Protein AF-A0A9E4ERH2-F1 (afdb_monomer)

Radius of gyration: 17.4 Å; Cα contacts (8 Å, |Δi|>4): 327; chains: 1; bounding box: 42×35×44 Å

Structure (mmCIF, N/CA/C/O backbone):
data_AF-A0A9E4ERH2-F1
#
_entry.id   AF-A0A9E4ERH2-F1
#
loop_
_atom_site.group_PDB
_atom_site.id
_atom_site.type_symbol
_atom_site.label_atom_id
_atom_site.label_alt_id
_atom_site.label_comp_id
_atom_site.label_asym_id
_atom_site.label_entity_id
_atom_site.label_seq_id
_atom_site.pdbx_PDB_ins_code
_atom_site.Cartn_x
_atom_site.Cartn_y
_atom_site.Cartn_z
_atom_site.occupancy
_atom_site.B_iso_or_equiv
_atom_site.auth_seq_id
_atom_site.auth_comp_id
_atom_site.auth_asym_id
_atom_site.auth_atom_id
_atom_site.pdbx_PDB_model_num
ATOM 1 N N . MET A 1 1 ? -1.441 -11.374 -15.994 1.00 83.50 1 MET A N 1
ATOM 2 C CA . MET A 1 1 ? -1.968 -10.553 -14.876 1.00 83.50 1 MET A CA 1
ATOM 3 C C . MET A 1 1 ? -1.138 -9.276 -14.797 1.00 83.50 1 MET A C 1
ATOM 5 O O . MET A 1 1 ? 0.007 -9.299 -15.228 1.00 83.50 1 MET A O 1
ATOM 9 N N . HIS A 1 2 ? -1.694 -8.162 -14.315 1.00 89.94 2 HIS A N 1
ATOM 10 C CA . HIS A 1 2 ? -0.910 -6.939 -14.104 1.00 89.94 2 HIS A CA 1
ATOM 11 C C . HIS A 1 2 ? -0.447 -6.838 -12.652 1.00 89.94 2 HIS A C 1
ATOM 13 O O . HIS A 1 2 ? -1.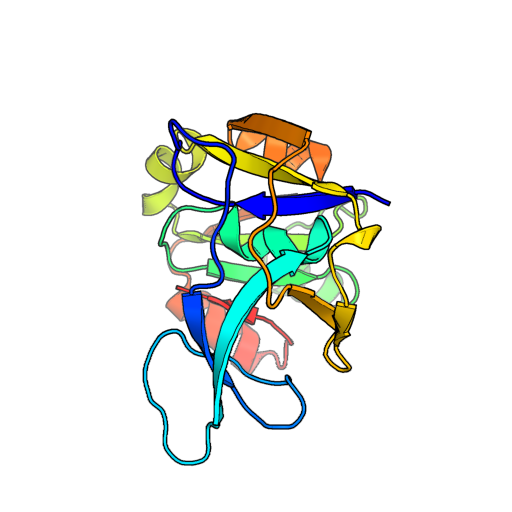201 -7.180 -11.741 1.00 89.94 2 HIS A O 1
ATOM 19 N N . LEU A 1 3 ? 0.777 -6.348 -12.465 1.00 93.38 3 LEU A N 1
ATOM 20 C CA . LEU A 1 3 ? 1.350 -6.007 -11.167 1.00 93.38 3 LEU A CA 1
ATOM 21 C C . LEU A 1 3 ? 1.528 -4.498 -11.062 1.00 93.38 3 LEU A C 1
ATOM 23 O O . LEU A 1 3 ? 1.694 -3.805 -12.067 1.00 93.38 3 LEU A O 1
ATOM 27 N N . TYR A 1 4 ? 1.516 -3.990 -9.839 1.00 92.12 4 TYR A N 1
ATOM 28 C CA . TYR A 1 4 ? 1.467 -2.566 -9.566 1.00 92.12 4 TYR A CA 1
ATOM 29 C C . TYR A 1 4 ? 2.597 -2.133 -8.636 1.00 92.12 4 TYR A C 1
ATOM 31 O O . TYR A 1 4 ? 3.070 -2.893 -7.788 1.00 92.12 4 TYR A O 1
ATOM 39 N N . LYS A 1 5 ? 3.024 -0.877 -8.772 1.00 92.12 5 LYS A N 1
ATOM 40 C CA . LYS A 1 5 ? 3.956 -0.223 -7.849 1.00 92.12 5 LYS A CA 1
ATOM 41 C C . LYS A 1 5 ? 3.557 1.226 -7.640 1.00 92.12 5 LYS A C 1
ATOM 43 O O . LYS A 1 5 ? 3.434 1.975 -8.606 1.00 92.12 5 LYS A O 1
ATOM 48 N N . VAL A 1 6 ? 3.436 1.641 -6.383 1.00 89.69 6 VAL A N 1
ATOM 49 C CA . VAL A 1 6 ? 3.243 3.055 -6.048 1.00 89.69 6 VAL A CA 1
ATOM 50 C C . VAL A 1 6 ? 4.598 3.729 -5.894 1.00 89.69 6 VAL A C 1
ATOM 52 O O . VAL A 1 6 ? 5.469 3.239 -5.171 1.00 89.69 6 VAL A O 1
ATOM 55 N N . THR A 1 7 ? 4.796 4.849 -6.577 1.00 87.94 7 THR A N 1
ATOM 56 C CA . THR A 1 7 ? 6.000 5.669 -6.422 1.00 87.94 7 THR A CA 1
ATOM 57 C C . THR A 1 7 ? 5.711 7.133 -6.758 1.00 87.94 7 THR A C 1
ATOM 59 O O . THR A 1 7 ? 4.606 7.474 -7.170 1.00 87.94 7 THR A O 1
ATOM 62 N N . ALA A 1 8 ? 6.683 8.020 -6.552 1.00 86.75 8 ALA A N 1
ATOM 63 C CA . ALA A 1 8 ? 6.585 9.394 -7.034 1.00 86.75 8 ALA A CA 1
ATOM 64 C C . ALA A 1 8 ? 6.597 9.420 -8.577 1.00 86.75 8 ALA A C 1
ATOM 66 O O . ALA A 1 8 ? 7.124 8.488 -9.186 1.00 86.75 8 ALA A O 1
ATOM 67 N N . PRO A 1 9 ? 6.070 10.472 -9.227 1.00 86.69 9 PRO A N 1
ATOM 68 C CA . PRO A 1 9 ? 6.166 10.607 -10.676 1.00 86.69 9 PRO A CA 1
ATOM 69 C C . PRO A 1 9 ? 7.621 10.529 -11.150 1.00 86.69 9 PRO A C 1
ATOM 71 O O . PRO A 1 9 ? 8.490 11.265 -10.678 1.00 86.69 9 PRO A O 1
ATOM 74 N N . LEU A 1 10 ? 7.879 9.650 -12.110 1.00 88.12 10 LEU A N 1
ATOM 75 C CA . LEU A 1 10 ? 9.170 9.461 -12.759 1.00 88.12 10 LEU A CA 1
ATOM 76 C C . LEU A 1 10 ? 9.084 9.856 -14.231 1.00 88.12 10 LEU A C 1
ATOM 78 O O . LEU A 1 10 ? 8.105 9.554 -14.913 1.00 88.12 10 LEU A O 1
ATOM 82 N N . LYS A 1 11 ? 10.154 10.484 -14.734 1.00 87.62 11 LYS A N 1
ATOM 83 C CA . LYS A 1 11 ? 10.316 10.766 -16.171 1.00 87.62 11 LYS A CA 1
ATOM 84 C C . LYS A 1 11 ? 10.546 9.492 -16.986 1.00 87.62 11 LYS A C 1
ATOM 86 O O . LYS A 1 11 ? 10.097 9.405 -18.121 1.00 87.62 11 LYS A O 1
ATOM 91 N N . SER A 1 12 ? 11.264 8.530 -16.407 1.00 92.81 12 SER A N 1
ATOM 92 C CA . SER A 1 12 ? 11.506 7.213 -16.998 1.00 92.81 12 SER A CA 1
ATOM 93 C C . SER A 1 12 ? 10.524 6.198 -16.427 1.00 92.81 12 SER A C 1
ATOM 95 O O . SER A 1 12 ? 10.217 6.239 -15.236 1.00 92.81 12 SER A O 1
ATOM 97 N N . ARG A 1 13 ? 10.067 5.269 -17.267 1.00 93.62 13 ARG A N 1
ATOM 98 C CA . ARG A 1 13 ? 9.276 4.105 -16.847 1.00 93.62 13 ARG A CA 1
ATOM 99 C C . ARG A 1 13 ? 10.140 2.888 -16.523 1.00 93.62 13 ARG A C 1
ATOM 101 O O . ARG A 1 13 ? 9.594 1.858 -16.147 1.00 93.62 13 ARG A O 1
ATOM 108 N N . LEU A 1 14 ? 11.463 3.003 -16.637 1.00 96.38 14 LEU A N 1
ATOM 109 C CA . LEU A 1 14 ? 12.399 1.949 -16.268 1.00 96.38 14 LEU A CA 1
ATOM 110 C C . LEU A 1 14 ? 12.653 1.959 -14.758 1.00 96.38 14 LEU A C 1
ATOM 112 O O . LEU A 1 14 ? 13.179 2.930 -14.208 1.00 96.38 14 LEU A O 1
ATOM 116 N N . PHE A 1 15 ? 12.336 0.848 -14.102 1.00 96.31 15 PHE A N 1
ATOM 117 C CA . PHE A 1 15 ? 12.595 0.637 -12.686 1.00 96.31 15 PHE A CA 1
ATOM 118 C C . PHE A 1 15 ? 13.769 -0.309 -12.508 1.00 96.31 15 PHE A C 1
ATOM 120 O O . PHE A 1 15 ? 13.710 -1.468 -12.908 1.00 96.31 15 PHE A O 1
ATOM 127 N N . ASN A 1 16 ? 14.825 0.178 -11.863 1.00 95.56 16 ASN A N 1
ATOM 128 C CA . ASN A 1 16 ? 15.963 -0.652 -11.492 1.00 95.56 16 ASN A CA 1
ATOM 129 C C . ASN A 1 16 ? 15.716 -1.317 -10.127 1.00 95.56 16 ASN A C 1
ATOM 131 O O . ASN A 1 16 ? 15.177 -0.661 -9.228 1.00 95.56 16 ASN A O 1
ATOM 135 N N . PRO A 1 17 ? 16.146 -2.576 -9.934 1.00 95.31 17 PRO A N 1
ATOM 136 C CA . PRO A 1 17 ? 16.204 -3.191 -8.617 1.00 95.31 17 PRO A CA 1
ATOM 137 C C . PRO A 1 17 ? 17.018 -2.326 -7.655 1.00 95.31 17 PRO A C 1
ATOM 139 O O . PRO A 1 17 ? 18.106 -1.853 -7.985 1.00 95.31 17 PRO A O 1
ATOM 142 N N . THR A 1 18 ? 16.501 -2.128 -6.446 1.00 93.44 18 THR A N 1
ATOM 143 C CA . THR A 1 18 ? 17.177 -1.343 -5.408 1.00 93.44 18 THR A CA 1
ATOM 144 C C . THR A 1 18 ? 17.599 -2.237 -4.261 1.00 93.44 18 THR A C 1
ATOM 146 O O . THR A 1 18 ? 16.990 -3.276 -4.012 1.00 93.44 18 THR A O 1
ATOM 149 N N . LYS A 1 19 ? 18.638 -1.832 -3.533 1.00 94.50 19 LYS A N 1
ATOM 150 C CA . LYS A 1 19 ? 19.128 -2.599 -2.391 1.00 94.50 19 LYS A CA 1
ATOM 151 C C . LYS A 1 19 ? 18.073 -2.657 -1.282 1.00 94.50 19 LYS A C 1
ATOM 153 O O . LYS A 1 19 ? 17.668 -1.626 -0.752 1.00 94.50 19 LYS A O 1
ATOM 158 N N . PHE A 1 20 ? 17.690 -3.871 -0.912 1.00 92.31 20 PHE A N 1
ATOM 159 C CA . PHE A 1 20 ? 16.844 -4.198 0.227 1.00 92.31 20 PHE A CA 1
ATOM 160 C C . PHE A 1 20 ? 17.543 -5.219 1.125 1.00 92.31 20 PHE A C 1
ATOM 162 O O . PHE A 1 20 ? 18.527 -5.863 0.752 1.00 92.31 20 PHE A O 1
ATOM 169 N N . TYR A 1 21 ? 17.024 -5.345 2.337 1.00 93.31 21 TYR A N 1
ATOM 170 C CA . TYR A 1 21 ? 17.423 -6.338 3.319 1.00 93.31 21 TYR A CA 1
ATOM 171 C C . TYR A 1 21 ? 16.183 -7.147 3.662 1.00 93.31 21 TYR A C 1
ATOM 173 O O . TYR A 1 21 ? 15.146 -6.556 3.949 1.00 93.31 21 TYR A O 1
ATOM 181 N N . ARG A 1 22 ? 16.256 -8.475 3.655 1.00 91.94 22 ARG A N 1
ATOM 182 C CA . ARG A 1 22 ? 15.095 -9.331 3.946 1.00 91.94 22 ARG A CA 1
ATOM 183 C C . ARG A 1 22 ? 15.471 -10.589 4.714 1.00 91.94 22 ARG A C 1
ATOM 185 O O . ARG A 1 22 ? 16.632 -10.996 4.716 1.00 91.94 22 ARG A O 1
ATOM 192 N N . THR A 1 23 ? 14.485 -11.229 5.325 1.00 91.06 23 THR A N 1
ATOM 193 C CA . THR A 1 23 ? 14.626 -12.590 5.845 1.00 91.06 23 THR A CA 1
ATOM 194 C C . THR A 1 23 ? 14.694 -13.602 4.697 1.00 91.06 23 THR A C 1
ATOM 196 O O . THR A 1 23 ? 14.254 -13.337 3.571 1.00 91.06 23 THR A O 1
ATOM 199 N N . GLN A 1 24 ? 15.276 -14.775 4.961 1.00 88.31 24 GLN A N 1
ATOM 200 C CA . GLN A 1 24 ? 15.461 -15.819 3.947 1.00 88.31 24 GLN A CA 1
ATOM 201 C C . GLN A 1 24 ? 14.129 -16.307 3.354 1.00 88.31 24 GLN A C 1
ATOM 203 O O . GLN A 1 24 ? 14.060 -16.587 2.160 1.00 88.31 24 GLN A O 1
ATOM 208 N N . ASP A 1 25 ? 13.080 -16.327 4.175 1.00 87.56 25 ASP A N 1
ATOM 209 C CA . ASP A 1 25 ? 11.715 -16.756 3.857 1.00 87.56 25 ASP A CA 1
ATOM 210 C C . ASP A 1 25 ? 10.813 -15.651 3.273 1.00 87.56 25 ASP A C 1
ATOM 212 O O . ASP A 1 25 ? 9.633 -15.897 3.038 1.00 87.56 25 ASP A O 1
ATOM 216 N N . PHE A 1 26 ? 11.349 -14.444 3.051 1.00 86.06 26 PHE A N 1
ATOM 217 C CA . PHE A 1 26 ? 10.620 -13.266 2.560 1.00 86.06 26 PHE A CA 1
ATOM 218 C C . PHE A 1 26 ? 9.482 -12.762 3.466 1.00 86.06 26 PHE A C 1
ATOM 220 O O . PHE A 1 26 ? 8.727 -11.881 3.068 1.00 86.06 26 PHE A O 1
ATOM 227 N N . ARG A 1 27 ? 9.356 -13.248 4.707 1.00 83.44 27 ARG A N 1
ATOM 228 C CA . ARG A 1 27 ? 8.313 -12.768 5.632 1.00 83.44 27 ARG A CA 1
ATOM 229 C C . ARG A 1 27 ? 8.538 -11.344 6.126 1.00 83.44 27 ARG A C 1
ATOM 231 O O . ARG A 1 27 ? 7.606 -10.713 6.616 1.00 83.44 27 ARG A O 1
ATOM 238 N N . SER A 1 28 ? 9.766 -10.837 6.047 1.00 83.62 28 SER A N 1
ATOM 239 C CA . SER A 1 28 ? 10.063 -9.460 6.413 1.00 83.62 28 SER A CA 1
ATOM 240 C C . SER A 1 28 ? 11.130 -8.861 5.515 1.00 83.62 28 SER A C 1
ATOM 242 O O . SER A 1 28 ? 12.152 -9.488 5.225 1.00 83.62 28 SER A O 1
ATOM 244 N N . SER A 1 29 ? 10.909 -7.612 5.118 1.00 86.31 29 SER A N 1
ATOM 245 C CA . SER A 1 29 ? 11.838 -6.812 4.333 1.00 86.31 29 SER A CA 1
ATOM 246 C C . SER A 1 29 ? 12.057 -5.437 4.974 1.00 86.31 29 SER A C 1
ATOM 248 O O . SER A 1 29 ? 11.307 -4.972 5.835 1.00 86.31 29 SER A O 1
ATOM 250 N N . SER A 1 30 ? 13.170 -4.801 4.626 1.00 84.75 30 SER A N 1
ATOM 251 C CA . SER A 1 30 ? 13.599 -3.518 5.166 1.00 84.75 30 SER A CA 1
ATOM 252 C C . SER A 1 30 ? 14.453 -2.776 4.138 1.00 84.75 30 SER A C 1
ATOM 254 O O . SER A 1 30 ? 15.371 -3.366 3.564 1.00 84.75 30 SER A O 1
ATOM 256 N N . PRO A 1 31 ? 14.238 -1.465 3.932 1.00 84.62 31 PRO A N 1
ATOM 257 C CA . PRO A 1 31 ? 15.141 -0.644 3.125 1.00 84.62 31 PRO A CA 1
ATOM 258 C C . PRO A 1 31 ? 16.473 -0.360 3.845 1.00 84.62 31 PRO A C 1
ATOM 260 O O . PRO A 1 31 ? 17.391 0.201 3.256 1.00 84.62 31 PRO A O 1
ATOM 263 N N . ARG A 1 32 ? 16.587 -0.714 5.134 1.00 89.75 32 ARG A N 1
ATOM 264 C CA . ARG A 1 32 ? 17.773 -0.492 5.977 1.00 89.75 32 ARG A CA 1
ATOM 265 C C . ARG A 1 32 ? 18.386 -1.815 6.453 1.00 89.75 32 ARG A C 1
ATOM 267 O O . ARG A 1 32 ? 17.623 -2.763 6.668 1.00 89.75 32 ARG A O 1
ATOM 274 N N . PRO A 1 33 ? 19.712 -1.867 6.684 1.00 92.31 33 PRO A N 1
ATOM 275 C CA . PRO A 1 33 ? 20.366 -3.043 7.248 1.00 92.31 33 PRO A CA 1
ATOM 276 C C . PRO A 1 33 ? 19.732 -3.468 8.574 1.00 92.31 33 PRO A C 1
ATOM 278 O O . PRO A 1 33 ? 19.421 -2.620 9.412 1.00 92.31 33 PRO A O 1
ATOM 281 N N . LYS A 1 34 ? 19.576 -4.780 8.773 1.00 91.12 34 LYS A N 1
ATOM 282 C CA . LYS A 1 34 ? 19.120 -5.385 10.031 1.00 91.12 34 LYS A CA 1
ATOM 283 C C . LYS A 1 34 ? 19.924 -6.659 10.332 1.00 91.12 34 LYS A C 1
ATOM 285 O O . LYS A 1 34 ? 20.224 -7.399 9.392 1.00 91.12 34 LYS A O 1
ATOM 290 N N . PRO A 1 35 ? 20.269 -6.939 11.603 1.00 92.56 35 PRO A N 1
ATOM 291 C CA . PRO A 1 35 ? 20.913 -8.196 11.978 1.00 92.56 35 PRO A CA 1
ATOM 292 C C . PRO A 1 35 ? 20.094 -9.410 11.518 1.00 92.56 35 PRO A C 1
ATOM 294 O O . PRO A 1 35 ? 18.876 -9.430 11.677 1.00 92.56 35 PRO A O 1
ATOM 297 N N . GLY A 1 36 ? 20.759 -10.402 10.920 1.00 91.94 36 GLY A N 1
ATOM 298 C CA . GLY A 1 36 ? 20.120 -11.617 10.396 1.00 91.94 36 GLY A CA 1
ATOM 299 C C . GLY A 1 36 ? 19.423 -11.468 9.036 1.00 91.94 36 GLY A C 1
ATOM 300 O O . GLY A 1 36 ? 18.896 -12.453 8.527 1.00 91.94 36 GLY A O 1
ATOM 301 N N . TYR A 1 37 ? 19.418 -10.275 8.429 1.00 95.81 37 TYR A N 1
ATOM 302 C CA . TYR A 1 37 ? 18.801 -10.054 7.118 1.00 95.81 37 TYR A CA 1
ATOM 303 C C . TYR A 1 37 ? 19.839 -10.185 6.000 1.00 95.81 37 TYR A C 1
ATOM 305 O O . TYR A 1 37 ? 20.963 -9.693 6.104 1.00 95.81 37 TYR A O 1
ATOM 313 N N . ILE A 1 38 ? 19.426 -10.799 4.896 1.00 94.50 38 ILE A N 1
ATOM 314 C CA . ILE A 1 38 ? 20.213 -10.946 3.672 1.00 94.50 38 ILE A CA 1
ATOM 315 C C . ILE A 1 38 ? 20.025 -9.689 2.827 1.00 94.50 38 ILE A C 1
ATOM 317 O O . ILE A 1 38 ? 18.901 -9.216 2.652 1.00 94.50 38 ILE A O 1
ATOM 321 N N . SER A 1 39 ? 21.124 -9.143 2.306 1.00 95.62 39 SER A N 1
ATOM 322 C CA . SER A 1 39 ? 21.078 -8.000 1.396 1.00 95.62 39 SER A CA 1
ATOM 323 C C . SER A 1 39 ? 20.937 -8.461 -0.051 1.00 95.62 39 SER A C 1
ATOM 325 O O . SER A 1 39 ? 21.698 -9.313 -0.500 1.00 95.62 39 SER A O 1
ATOM 327 N N . GLU A 1 40 ? 19.995 -7.872 -0.784 1.00 94.00 40 GLU A N 1
ATOM 328 C CA . GLU A 1 40 ? 19.722 -8.211 -2.182 1.00 94.00 40 GLU A CA 1
ATOM 329 C C . GLU A 1 40 ? 19.192 -6.985 -2.944 1.00 94.00 40 GLU A C 1
ATOM 331 O O . GLU A 1 40 ? 18.543 -6.119 -2.356 1.00 94.00 40 GLU A O 1
ATOM 336 N N . CYS A 1 41 ? 19.468 -6.888 -4.248 1.00 95.44 41 CYS A N 1
ATOM 337 C CA . CYS A 1 41 ? 18.883 -5.856 -5.107 1.00 95.44 41 CYS A CA 1
ATOM 338 C C . CYS A 1 41 ? 17.585 -6.380 -5.720 1.00 95.44 41 CYS A C 1
ATOM 340 O O . CYS A 1 41 ? 17.611 -7.322 -6.508 1.00 95.44 41 CYS A O 1
ATOM 342 N N . LEU A 1 42 ? 16.459 -5.776 -5.343 1.00 93.81 42 LEU A N 1
ATOM 343 C CA . LEU A 1 42 ? 15.124 -6.240 -5.704 1.00 93.81 42 LEU A CA 1
ATOM 344 C C . LEU A 1 42 ? 14.247 -5.073 -6.158 1.00 93.81 42 LEU A C 1
ATOM 346 O O . LEU A 1 42 ? 14.258 -3.990 -5.565 1.00 93.81 42 LEU A O 1
ATOM 350 N N . LEU A 1 43 ? 13.461 -5.313 -7.202 1.00 93.56 43 LEU A N 1
ATOM 351 C CA . LEU A 1 43 ? 12.314 -4.500 -7.573 1.00 93.56 43 LEU A CA 1
ATOM 352 C C . LEU A 1 43 ? 11.050 -5.194 -7.068 1.00 93.56 43 LEU A C 1
ATOM 354 O O . LEU A 1 43 ? 10.686 -6.247 -7.578 1.00 93.56 43 LEU A O 1
ATOM 358 N N . TYR A 1 44 ? 10.377 -4.582 -6.095 1.00 91.31 44 TYR A N 1
ATOM 359 C CA . TYR A 1 44 ? 9.072 -5.043 -5.623 1.00 91.31 44 TYR A CA 1
ATOM 360 C C . TYR A 1 44 ? 7.941 -4.427 -6.444 1.00 91.31 44 TYR A C 1
ATOM 362 O O . TYR A 1 44 ? 7.918 -3.201 -6.648 1.00 91.31 44 TYR A O 1
ATOM 370 N N . ALA A 1 45 ? 7.003 -5.283 -6.828 1.00 92.62 45 ALA A N 1
ATOM 371 C CA . ALA A 1 45 ? 5.654 -4.959 -7.261 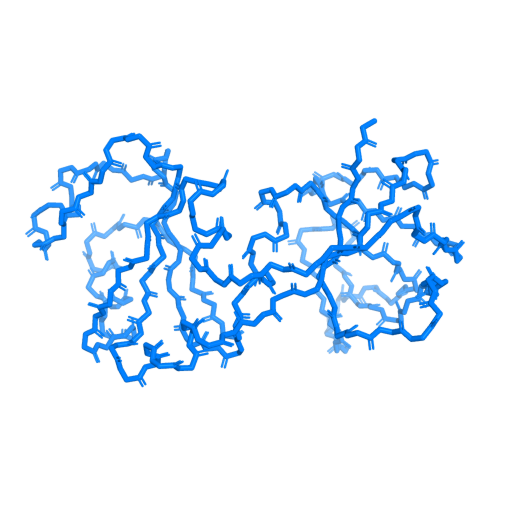1.00 92.62 45 ALA A CA 1
ATOM 372 C C . ALA A 1 45 ? 4.680 -5.864 -6.489 1.00 92.62 45 ALA A C 1
ATOM 374 O O . ALA A 1 45 ? 5.097 -6.800 -5.809 1.00 92.62 45 ALA A O 1
ATOM 375 N N . GLY A 1 46 ? 3.393 -5.569 -6.560 1.00 89.19 46 GLY A N 1
ATOM 376 C CA . GLY A 1 46 ? 2.376 -6.388 -5.913 1.00 89.19 46 GLY A CA 1
ATOM 377 C C . GLY A 1 46 ? 1.114 -6.438 -6.738 1.00 89.19 46 GLY A C 1
ATOM 378 O O . GLY A 1 46 ? 0.952 -5.681 -7.701 1.00 89.19 46 GLY A O 1
ATOM 379 N N . ASP A 1 47 ? 0.199 -7.308 -6.343 1.00 85.06 47 ASP A N 1
ATOM 380 C CA . ASP A 1 47 ? -1.177 -7.101 -6.761 1.00 85.06 47 ASP A CA 1
ATOM 381 C C . ASP A 1 47 ? -1.750 -5.822 -6.125 1.00 85.06 47 ASP A C 1
ATOM 383 O O . ASP A 1 47 ? -1.110 -5.107 -5.342 1.00 85.06 47 ASP A O 1
ATOM 387 N N . PHE A 1 48 ? -2.976 -5.499 -6.517 1.00 71.12 48 PHE A N 1
ATOM 388 C CA . PHE A 1 48 ? -3.609 -4.272 -6.078 1.00 71.12 48 PHE A CA 1
ATOM 389 C C . PHE A 1 48 ? -3.835 -4.228 -4.545 1.00 71.12 48 PHE A C 1
ATOM 391 O O . PHE A 1 48 ? -3.667 -3.180 -3.915 1.00 71.12 48 PHE A O 1
ATOM 398 N N . ASP A 1 49 ? -4.160 -5.364 -3.924 1.00 70.31 49 ASP A N 1
ATOM 399 C CA . ASP A 1 49 ? -4.455 -5.458 -2.488 1.00 70.31 49 ASP A CA 1
ATOM 400 C C . ASP A 1 49 ? -3.176 -5.375 -1.631 1.00 70.31 49 ASP A C 1
ATOM 402 O O . ASP A 1 49 ? -3.208 -4.896 -0.486 1.00 70.31 49 ASP A O 1
ATOM 406 N N . GLU A 1 50 ? -2.043 -5.803 -2.193 1.00 70.94 50 GLU A N 1
ATOM 407 C CA . GLU A 1 50 ? -0.710 -5.704 -1.598 1.00 70.94 50 GLU A CA 1
ATOM 408 C C . GLU A 1 50 ? -0.178 -4.269 -1.610 1.00 70.94 50 GLU A C 1
ATOM 410 O O . GLU A 1 50 ? 0.363 -3.792 -0.605 1.00 70.94 50 GLU A O 1
ATOM 415 N N . ILE A 1 51 ? -0.380 -3.532 -2.709 1.00 75.88 51 ILE A N 1
ATOM 416 C CA . ILE A 1 51 ? 0.113 -2.152 -2.809 1.00 75.88 51 ILE A CA 1
ATOM 417 C C . ILE A 1 51 ? -0.761 -1.126 -2.089 1.00 75.88 51 ILE A C 1
A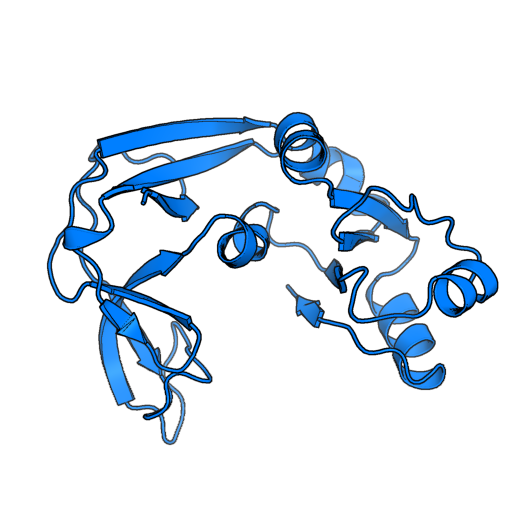TOM 419 O O . ILE A 1 51 ? -0.346 0.028 -1.967 1.00 75.88 51 ILE A O 1
ATOM 423 N N . SER A 1 52 ? -1.929 -1.519 -1.563 1.00 69.19 52 SER A N 1
ATOM 424 C CA . SER A 1 52 ? -2.856 -0.627 -0.846 1.00 69.19 52 SER A CA 1
ATOM 425 C C . SER A 1 52 ? -2.204 0.131 0.311 1.00 69.19 52 SER A C 1
ATOM 427 O O . 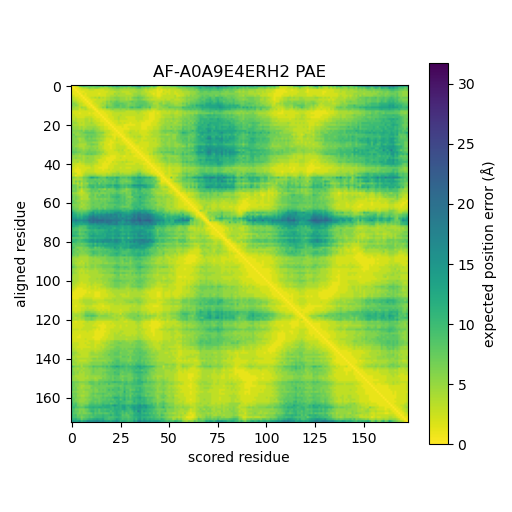SER A 1 52 ? -2.575 1.261 0.623 1.00 69.19 52 SER A O 1
ATOM 429 N N . ASN A 1 53 ? -1.169 -0.458 0.907 1.00 66.81 53 ASN A N 1
ATOM 430 C CA . ASN A 1 53 ? -0.384 0.154 1.974 1.00 66.81 53 ASN A CA 1
ATOM 431 C C . ASN A 1 53 ? 0.473 1.338 1.482 1.00 66.81 53 ASN A C 1
ATOM 433 O O . ASN A 1 53 ? 0.914 2.163 2.271 1.00 66.81 53 ASN A O 1
ATOM 437 N N . HIS A 1 54 ? 0.743 1.463 0.189 1.00 75.94 54 HIS A N 1
ATOM 438 C CA . HIS A 1 54 ? 1.537 2.568 -0.351 1.00 75.94 54 HIS A CA 1
ATOM 439 C C . HIS A 1 54 ? 0.678 3.686 -0.943 1.00 75.94 54 HIS A C 1
ATOM 441 O O . HIS A 1 54 ? 1.216 4.683 -1.412 1.00 75.94 54 HIS A O 1
ATOM 447 N N . LEU A 1 55 ? -0.647 3.532 -0.911 1.00 80.25 55 LEU A N 1
ATOM 448 C CA . LEU A 1 55 ? -1.588 4.440 -1.566 1.00 80.25 55 LEU A CA 1
ATOM 449 C C . LEU A 1 55 ? -1.961 5.651 -0.707 1.00 80.25 55 LEU A C 1
ATOM 451 O O . LEU A 1 55 ? -2.626 6.553 -1.198 1.00 80.25 55 LEU A O 1
ATOM 455 N N . PHE A 1 56 ? -1.476 5.698 0.532 1.00 86.38 56 PHE A N 1
ATOM 456 C CA . PHE A 1 56 ? -1.642 6.806 1.466 1.00 86.38 56 PHE A CA 1
ATOM 457 C C . PHE A 1 56 ? -0.326 7.570 1.658 1.00 86.38 56 PHE A C 1
ATOM 459 O O . PHE A 1 56 ? 0.752 6.977 1.527 1.00 86.38 56 PHE A O 1
ATOM 466 N N . PRO A 1 57 ? -0.390 8.865 2.022 1.00 84.38 57 PRO A N 1
ATOM 467 C CA . PRO A 1 57 ? 0.791 9.601 2.461 1.00 84.38 57 PRO A CA 1
ATOM 468 C C . PRO A 1 57 ? 1.429 8.947 3.704 1.00 84.38 57 PRO A C 1
ATOM 470 O O . PRO A 1 57 ? 0.882 8.013 4.294 1.00 84.38 57 PRO A O 1
ATOM 473 N N . LYS A 1 58 ? 2.613 9.427 4.105 1.00 86.38 58 LYS A N 1
ATOM 474 C CA . LYS A 1 58 ? 3.294 8.980 5.334 1.00 86.38 58 LYS A CA 1
ATOM 475 C C . LYS A 1 58 ? 2.548 9.500 6.562 1.00 86.38 58 LYS A C 1
ATOM 477 O O . LYS A 1 58 ? 2.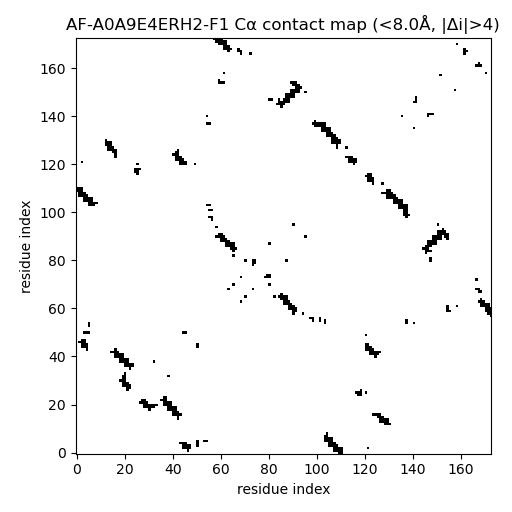847 10.592 7.041 1.00 86.38 58 LYS A O 1
ATOM 482 N N . ILE A 1 59 ? 1.547 8.746 6.993 1.00 89.12 59 ILE A N 1
ATOM 483 C CA . ILE A 1 59 ? 0.667 9.051 8.117 1.00 89.12 59 ILE A CA 1
ATOM 484 C C . ILE A 1 59 ? 0.481 7.803 8.971 1.00 89.12 59 ILE A C 1
ATOM 486 O O . ILE A 1 59 ? 0.502 6.673 8.473 1.00 89.12 59 ILE A O 1
ATOM 490 N N . HIS A 1 60 ? 0.230 8.025 10.257 1.00 89.81 60 HIS A N 1
ATOM 491 C CA . HIS A 1 60 ? -0.191 6.960 11.152 1.00 89.81 60 HIS A CA 1
ATOM 492 C C . HIS A 1 60 ? -1.553 6.427 10.730 1.00 89.81 60 HIS A C 1
ATOM 494 O O . HIS A 1 60 ? -2.501 7.192 10.547 1.00 89.81 60 HIS A O 1
ATOM 500 N N . ARG A 1 61 ? -1.660 5.106 10.614 1.00 91.31 61 ARG A N 1
ATOM 501 C CA . ARG A 1 61 ? -2.927 4.461 10.283 1.00 91.31 61 ARG A CA 1
ATOM 502 C C . ARG A 1 61 ? -3.021 3.052 10.833 1.00 91.31 61 ARG A C 1
ATOM 504 O O . ARG A 1 61 ? -2.015 2.366 11.019 1.00 91.31 61 ARG A O 1
ATOM 511 N N . ILE A 1 62 ? -4.255 2.613 11.019 1.00 90.44 62 ILE A N 1
ATOM 512 C CA . ILE A 1 62 ? -4.597 1.230 11.330 1.00 90.44 62 ILE A CA 1
ATOM 513 C C . ILE A 1 62 ? -5.411 0.680 10.168 1.00 90.44 62 ILE A C 1
ATOM 515 O O . ILE A 1 62 ? -6.414 1.271 9.778 1.00 90.44 62 ILE A O 1
ATOM 519 N N . ARG A 1 63 ? -4.987 -0.455 9.616 1.00 87.50 63 ARG A N 1
ATOM 520 C CA . ARG A 1 63 ? -5.765 -1.218 8.638 1.00 87.50 63 ARG A CA 1
ATOM 521 C C . ARG A 1 63 ? -6.373 -2.435 9.324 1.00 87.50 63 ARG A C 1
ATOM 523 O O . ARG A 1 63 ? -5.658 -3.183 9.986 1.00 87.50 63 ARG A O 1
ATOM 530 N N . VAL A 1 64 ? -7.659 -2.653 9.079 1.00 85.69 64 VAL A N 1
ATOM 531 C CA . VAL A 1 64 ? -8.409 -3.843 9.493 1.00 85.69 64 VAL A CA 1
ATOM 532 C C . VAL A 1 64 ? -9.083 -4.425 8.252 1.00 85.69 64 VAL A C 1
ATOM 534 O O . VAL A 1 64 ? -9.814 -3.711 7.560 1.00 85.69 64 VAL A O 1
ATOM 537 N N . ARG A 1 65 ? -8.822 -5.688 7.895 1.00 79.56 65 ARG A N 1
ATOM 538 C CA . ARG A 1 65 ? -9.551 -6.325 6.784 1.00 79.56 65 ARG A CA 1
ATOM 539 C C . ARG A 1 65 ? -10.905 -6.829 7.278 1.00 79.56 65 ARG A C 1
ATOM 541 O O . ARG A 1 65 ? -11.016 -7.309 8.397 1.00 79.56 65 ARG A O 1
ATOM 548 N N . ASN A 1 66 ? -11.929 -6.775 6.427 1.00 76.25 66 ASN A N 1
ATOM 549 C CA . ASN A 1 66 ? -13.274 -7.250 6.789 1.00 76.25 66 ASN A CA 1
ATOM 550 C C . ASN A 1 66 ? -13.289 -8.763 7.102 1.00 76.25 66 ASN A C 1
ATOM 552 O O . ASN A 1 66 ? -14.131 -9.233 7.851 1.00 76.25 66 ASN A O 1
ATOM 556 N N . SER A 1 67 ? -12.332 -9.529 6.568 1.00 71.94 67 SER A N 1
ATOM 557 C CA . SER A 1 67 ? -12.149 -10.950 6.888 1.00 71.94 67 SER A CA 1
ATOM 558 C C . SER A 1 67 ? -11.457 -11.219 8.230 1.00 71.94 67 SER A C 1
ATOM 560 O O . SER A 1 67 ? -11.439 -12.364 8.664 1.00 71.94 67 SER A O 1
ATOM 562 N N . GLU A 1 68 ? -10.825 -10.213 8.836 1.00 69.50 68 GLU A N 1
ATOM 563 C CA . GLU A 1 68 ? -9.955 -10.357 10.016 1.00 69.50 68 GLU A CA 1
ATOM 564 C C . GLU A 1 68 ? -10.643 -9.919 11.319 1.00 69.50 68 GLU A C 1
ATOM 566 O O . GLU A 1 68 ? -10.059 -10.057 12.385 1.00 69.50 68 GLU A O 1
ATOM 571 N N . ILE A 1 69 ? -11.876 -9.403 11.256 1.00 69.69 69 ILE A N 1
ATOM 572 C CA . ILE A 1 69 ? -12.591 -8.886 12.428 1.00 69.69 69 ILE A CA 1
ATOM 573 C C . ILE A 1 69 ? -14.084 -9.200 12.366 1.00 69.69 69 ILE A C 1
ATOM 575 O O . ILE A 1 69 ? -14.687 -9.176 11.288 1.00 69.69 69 ILE A O 1
ATOM 579 N N . SER A 1 70 ? -14.715 -9.433 13.521 1.00 66.94 70 SER A N 1
ATOM 580 C CA . SER A 1 70 ? -16.173 -9.462 13.572 1.00 66.94 70 SER A CA 1
ATOM 581 C C . SER A 1 70 ? -16.703 -8.031 13.537 1.00 66.94 70 SER A C 1
ATOM 583 O O . SER A 1 70 ? -16.368 -7.202 14.379 1.00 66.94 70 SER A O 1
ATOM 585 N N . ARG A 1 71 ? -17.596 -7.717 12.593 1.00 69.75 71 ARG A N 1
ATOM 586 C CA . ARG A 1 71 ? -18.210 -6.375 12.487 1.00 69.75 71 ARG A CA 1
ATOM 587 C C . ARG A 1 71 ? -18.868 -5.919 13.791 1.00 69.75 71 ARG A C 1
ATOM 589 O O . ARG A 1 71 ? -18.861 -4.730 14.094 1.00 69.75 71 ARG A O 1
ATOM 596 N N . SER A 1 72 ? -19.379 -6.865 14.583 1.00 72.62 72 SER A N 1
ATOM 597 C CA . SER A 1 72 ? -19.950 -6.597 15.905 1.00 72.62 72 SER A CA 1
ATOM 598 C C . SER A 1 72 ? -18.950 -5.954 16.867 1.00 72.62 72 SER A C 1
ATOM 600 O O . SER A 1 72 ? -19.350 -5.142 17.696 1.00 72.62 72 SER A O 1
ATOM 602 N N . GLU A 1 73 ? -17.661 -6.282 16.763 1.00 78.69 73 GLU A N 1
ATOM 603 C CA . GLU A 1 73 ? -16.607 -5.734 17.622 1.00 78.69 73 GLU A CA 1
ATOM 604 C C . GLU A 1 73 ? -16.369 -4.258 17.293 1.00 78.69 73 GLU A C 1
ATOM 606 O O . GLU A 1 73 ? -16.405 -3.420 18.190 1.00 78.69 73 GLU A O 1
ATOM 611 N N . LEU A 1 74 ? -16.246 -3.906 16.007 1.00 80.31 74 LEU A N 1
ATOM 612 C CA . LEU A 1 74 ? -16.103 -2.504 15.588 1.00 80.31 74 LEU A CA 1
ATOM 613 C C . LEU A 1 74 ? -17.338 -1.671 15.920 1.00 80.31 74 LEU A C 1
ATOM 615 O O . LEU A 1 74 ? -17.202 -0.556 16.419 1.00 80.31 74 LEU A O 1
ATOM 619 N N . SER A 1 75 ? -18.537 -2.220 15.716 1.00 82.69 75 SER A N 1
ATOM 620 C CA . SER A 1 75 ? -19.776 -1.534 16.088 1.00 82.69 75 SER A CA 1
ATOM 621 C C . SER A 1 75 ? -19.891 -1.318 17.598 1.00 82.69 75 SER A C 1
ATOM 623 O O . SER A 1 75 ? -20.344 -0.259 18.021 1.00 82.69 75 SER A O 1
ATOM 625 N N . THR A 1 76 ? -19.417 -2.261 18.421 1.00 83.31 76 THR A N 1
ATOM 626 C CA . THR A 1 76 ? -19.361 -2.100 19.890 1.00 83.31 76 THR A CA 1
ATOM 627 C C . THR A 1 76 ? -18.414 -0.970 20.302 1.00 83.31 76 THR A C 1
ATOM 629 O O . THR A 1 76 ? -18.660 -0.279 21.287 1.00 83.31 76 THR A O 1
ATOM 632 N N . LEU A 1 77 ? -17.361 -0.738 19.517 1.00 82.00 77 LEU A N 1
ATOM 633 C CA . LEU A 1 77 ? -16.439 0.387 19.680 1.00 82.00 77 LEU A CA 1
ATOM 634 C C . LEU A 1 77 ? -16.975 1.707 19.089 1.00 82.00 77 LEU A C 1
ATOM 636 O O . LEU A 1 77 ? -16.280 2.720 19.136 1.00 82.00 77 LEU A O 1
ATOM 640 N N . GLY A 1 78 ? -18.200 1.714 18.553 1.00 84.56 78 GLY A N 1
ATOM 641 C CA . GLY A 1 78 ? -18.849 2.894 17.978 1.00 84.56 78 GLY A CA 1
ATOM 642 C C . GLY A 1 78 ? -18.472 3.180 16.523 1.00 84.56 78 GLY A C 1
ATOM 643 O O . GLY A 1 78 ? -18.739 4.276 16.035 1.00 84.56 78 GLY A O 1
ATOM 644 N N . TYR A 1 79 ? -17.857 2.224 15.820 1.00 84.62 79 TYR A N 1
ATOM 645 C CA . TYR A 1 79 ? -17.479 2.374 14.417 1.00 84.62 79 TYR A CA 1
ATOM 646 C C . TYR A 1 79 ? -18.445 1.622 13.501 1.00 84.62 79 TYR A C 1
ATOM 648 O O . TYR A 1 79 ? -18.518 0.389 13.498 1.00 84.62 79 TYR A O 1
ATOM 656 N N . GLU A 1 80 ? -19.176 2.378 12.687 1.00 81.38 80 GLU A N 1
ATOM 657 C CA . GLU A 1 80 ? -20.037 1.820 11.649 1.00 81.38 80 GLU A CA 1
ATOM 658 C C . GLU A 1 80 ? -19.197 1.304 10.478 1.00 81.38 80 GLU A C 1
ATOM 660 O O . GLU A 1 80 ? -18.301 1.985 9.969 1.00 81.38 80 GLU A O 1
ATOM 665 N N . THR A 1 81 ? -19.493 0.081 10.043 1.00 80.56 81 THR A N 1
ATOM 666 C CA . THR A 1 81 ? -18.771 -0.591 8.962 1.00 80.56 81 THR A CA 1
ATOM 667 C C . THR A 1 81 ? -19.718 -0.953 7.832 1.00 80.56 81 THR A C 1
ATOM 669 O O . THR A 1 81 ? -20.777 -1.539 8.057 1.00 80.56 81 THR A O 1
ATOM 672 N N . ASP A 1 82 ? -19.332 -0.614 6.606 1.00 83.56 82 ASP A N 1
ATOM 673 C CA . ASP A 1 82 ? -20.067 -1.000 5.407 1.00 83.56 82 ASP A CA 1
ATOM 674 C C . ASP A 1 82 ? -19.716 -2.459 5.019 1.00 83.56 82 ASP A C 1
ATOM 676 O O . ASP A 1 82 ? -18.542 -2.770 4.775 1.00 83.56 82 ASP A O 1
ATOM 680 N N . PRO A 1 83 ? -20.713 -3.371 4.955 1.00 77.75 83 PRO A N 1
ATOM 681 C CA . PRO A 1 83 ? -20.535 -4.775 4.582 1.00 77.75 83 PRO A CA 1
ATOM 682 C C . PRO A 1 83 ? -19.808 -5.018 3.266 1.00 77.75 83 PRO A C 1
ATOM 684 O O . PRO A 1 83 ? -19.168 -6.060 3.118 1.00 77.75 83 PRO A O 1
ATOM 687 N N . GLU A 1 84 ? -19.966 -4.106 2.309 1.00 84.12 84 GLU A N 1
ATOM 688 C CA . GLU A 1 84 ? -19.470 -4.246 0.941 1.00 84.12 84 GLU A CA 1
ATOM 689 C C . GLU A 1 84 ? -17.995 -3.848 0.826 1.00 84.12 84 GLU A C 1
ATOM 691 O O . GLU A 1 84 ? -17.347 -4.074 -0.202 1.00 84.12 84 GLU A O 1
ATOM 696 N N . LYS A 1 85 ? -17.433 -3.265 1.889 1.00 85.56 85 LYS A N 1
ATOM 697 C CA . LYS A 1 85 ? -16.039 -2.835 1.930 1.00 85.56 85 LYS A CA 1
ATOM 698 C C . LYS A 1 85 ? -15.127 -4.008 2.254 1.00 85.56 85 LYS A C 1
ATOM 700 O O . LYS A 1 85 ? -15.403 -4.852 3.104 1.00 85.56 85 LYS A O 1
ATOM 705 N N . ARG A 1 86 ? -13.993 -4.057 1.561 1.00 83.06 86 ARG A N 1
ATOM 706 C CA . ARG A 1 86 ? -12.960 -5.086 1.729 1.00 83.06 86 ARG A CA 1
ATOM 707 C C . ARG A 1 86 ? -12.111 -4.832 2.971 1.00 83.06 86 ARG A C 1
ATOM 709 O O . ARG A 1 86 ? -11.660 -5.776 3.619 1.00 83.06 86 ARG A O 1
ATOM 716 N N . CYS A 1 87 ? -11.879 -3.565 3.305 1.00 85.69 87 CYS A N 1
ATOM 717 C CA . CYS A 1 87 ? -11.132 -3.174 4.492 1.00 85.69 87 CYS A CA 1
ATOM 718 C C . CYS A 1 87 ? -11.530 -1.791 5.012 1.00 85.69 87 CYS A C 1
ATOM 720 O O . CYS A 1 87 ? -12.107 -0.964 4.299 1.00 85.69 87 CYS A O 1
ATOM 722 N N . PHE A 1 88 ? -11.146 -1.558 6.261 1.00 88.06 88 PHE A N 1
ATOM 723 C CA . PHE A 1 88 ? -11.304 -0.312 6.992 1.00 88.06 88 PHE A CA 1
ATOM 724 C C . PHE A 1 88 ? -9.913 0.244 7.279 1.00 88.06 88 PHE A C 1
ATOM 726 O O . PHE A 1 88 ? -9.024 -0.483 7.735 1.00 88.06 88 PHE A O 1
ATOM 733 N N . ILE A 1 89 ? -9.709 1.523 6.981 1.00 90.44 89 ILE A N 1
ATOM 734 C CA . ILE A 1 89 ? -8.471 2.232 7.290 1.00 90.44 89 ILE A CA 1
ATOM 735 C C . ILE A 1 89 ? -8.819 3.388 8.216 1.00 90.44 89 ILE A C 1
ATOM 737 O O . ILE A 1 89 ? -9.542 4.303 7.831 1.00 90.44 89 ILE A O 1
ATOM 741 N N . PHE A 1 90 ? -8.292 3.332 9.434 1.00 92.50 90 PHE A N 1
ATOM 742 C CA . PHE A 1 90 ? -8.439 4.369 10.442 1.00 92.50 90 PHE A CA 1
ATOM 743 C C . PHE A 1 90 ? -7.236 5.307 10.395 1.00 92.50 90 PHE A C 1
ATOM 745 O O . PHE A 1 90 ? -6.090 4.850 10.413 1.00 92.50 90 PHE A O 1
ATOM 752 N N . VAL A 1 91 ? -7.500 6.608 10.348 1.00 94.50 91 VAL A N 1
ATOM 753 C CA . VAL A 1 91 ? -6.504 7.690 10.254 1.00 94.50 91 VAL A CA 1
ATOM 754 C C . VAL A 1 91 ? -6.874 8.814 11.220 1.00 94.50 91 VAL A C 1
ATOM 756 O O . VAL A 1 91 ? -8.036 8.917 11.618 1.00 94.50 91 VAL A O 1
ATOM 759 N N . ASN A 1 92 ? -5.927 9.674 11.606 1.00 95.75 92 ASN A N 1
ATOM 760 C CA . ASN A 1 92 ? -6.282 10.811 12.458 1.00 95.75 92 ASN A CA 1
ATOM 761 C C . ASN A 1 92 ? -7.139 11.814 11.673 1.00 95.75 92 ASN A C 1
ATOM 763 O O . ASN A 1 92 ? -6.845 12.110 10.515 1.00 95.75 92 ASN A O 1
ATOM 767 N N . LYS A 1 93 ? -8.143 12.413 12.321 1.00 95.50 93 LYS A N 1
ATOM 768 C CA . LYS A 1 93 ? -8.951 13.509 11.752 1.00 95.50 93 LYS A CA 1
ATOM 769 C C . LYS A 1 93 ? -8.088 14.668 11.254 1.00 95.50 93 LYS A C 1
ATOM 771 O O . LYS A 1 93 ? -8.365 15.231 10.204 1.00 95.50 93 LYS A O 1
ATOM 776 N N . GLY A 1 94 ? -7.009 14.991 11.971 1.00 95.62 94 GLY A N 1
ATOM 777 C CA . GLY A 1 94 ? -6.079 16.053 11.575 1.00 95.62 94 GLY A CA 1
ATOM 778 C C . GLY 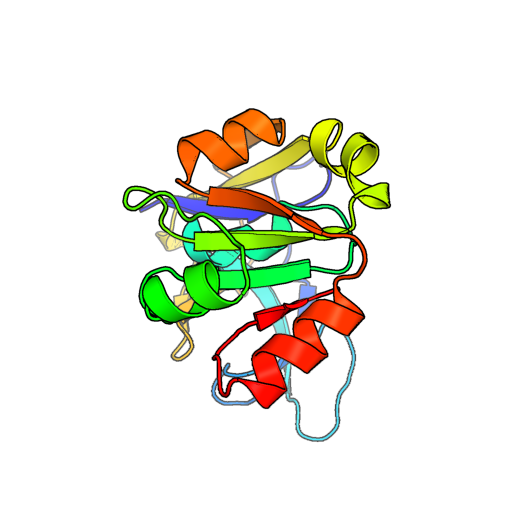A 1 94 ? -5.393 15.825 10.220 1.00 95.62 94 GLY A C 1
ATOM 779 O O . GLY A 1 94 ? -4.973 16.793 9.592 1.00 95.62 94 GLY A O 1
ATOM 780 N N . ASP A 1 95 ? -5.326 14.577 9.745 1.00 94.75 95 ASP A N 1
ATOM 781 C CA . ASP A 1 95 ? -4.684 14.215 8.479 1.00 94.75 95 ASP A CA 1
ATOM 782 C C . ASP A 1 95 ? -5.655 14.283 7.278 1.00 94.75 95 ASP A C 1
ATOM 784 O O . ASP A 1 95 ? -5.233 14.095 6.135 1.00 94.75 95 ASP A O 1
ATOM 788 N N . GLU A 1 96 ? -6.947 14.567 7.498 1.00 94.38 96 GLU A N 1
ATOM 789 C CA . GLU A 1 96 ? -8.002 14.511 6.471 1.00 94.38 96 GLU A CA 1
ATOM 790 C C . GLU A 1 96 ? -7.666 15.319 5.219 1.00 94.38 96 GLU A C 1
ATOM 792 O O . GLU A 1 96 ? -7.623 14.767 4.119 1.00 94.38 96 GLU A O 1
ATOM 797 N N . THR A 1 97 ? -7.353 16.605 5.374 1.00 93.88 97 THR A N 1
ATOM 798 C CA . THR A 1 97 ? -7.033 17.482 4.240 1.00 93.88 97 THR A CA 1
ATOM 799 C C . THR A 1 97 ? -5.852 16.948 3.430 1.00 93.88 97 THR A C 1
ATOM 801 O O . THR A 1 97 ? -5.891 16.942 2.200 1.00 93.88 97 THR A O 1
ATOM 804 N N . GLN A 1 98 ? -4.807 16.460 4.106 1.00 93.88 98 GLN A N 1
ATOM 805 C CA . GLN A 1 98 ? -3.623 15.915 3.445 1.00 93.88 98 GLN A CA 1
ATOM 806 C C . GLN A 1 98 ? -3.941 14.620 2.690 1.00 93.88 98 GLN A C 1
ATOM 808 O O . GLN A 1 98 ? -3.445 14.420 1.582 1.00 93.88 98 GLN A O 1
ATOM 813 N N . ILE A 1 99 ? -4.756 13.742 3.275 1.00 92.31 99 ILE A N 1
ATOM 814 C CA . ILE A 1 99 ? -5.161 12.471 2.666 1.00 92.31 99 ILE A CA 1
ATOM 815 C C . ILE A 1 99 ? -6.029 12.719 1.439 1.00 92.31 99 ILE A C 1
ATOM 817 O O . ILE A 1 99 ? -5.771 12.152 0.380 1.00 92.31 99 ILE A O 1
ATOM 821 N N . MET A 1 100 ? -7.035 13.582 1.563 1.00 92.88 100 MET A N 1
ATOM 822 C CA . MET A 1 100 ? -7.988 13.847 0.487 1.00 92.88 100 MET A CA 1
ATOM 823 C C . MET A 1 100 ? -7.346 14.601 -0.684 1.00 92.88 100 MET A C 1
ATOM 825 O O . MET A 1 100 ? -7.757 14.408 -1.827 1.00 92.88 100 MET A O 1
ATOM 829 N N . ALA A 1 101 ? -6.302 15.394 -0.422 1.00 92.50 101 ALA A N 1
ATOM 830 C CA . ALA A 1 101 ? -5.491 16.039 -1.453 1.00 92.50 101 ALA A CA 1
ATOM 831 C C . ALA A 1 101 ? -4.410 15.122 -2.061 1.00 92.50 101 ALA A C 1
ATOM 833 O O . ALA A 1 101 ? -3.765 15.504 -3.040 1.00 92.50 101 ALA A O 1
ATOM 834 N N . PHE A 1 102 ? -4.169 13.934 -1.494 1.00 91.25 102 PHE A N 1
ATOM 835 C CA . PHE A 1 102 ? -3.112 13.046 -1.967 1.00 91.25 102 PHE A CA 1
ATOM 836 C C . PHE A 1 102 ? -3.467 12.408 -3.315 1.00 91.25 102 PHE A C 1
ATOM 838 O O . PHE A 1 102 ? -4.564 11.878 -3.517 1.00 91.25 102 PHE A O 1
ATOM 845 N N . VAL A 1 103 ? -2.486 12.411 -4.220 1.00 91.44 103 VAL A N 1
ATOM 846 C CA . VAL A 1 103 ? -2.560 11.754 -5.527 1.00 91.44 103 VAL A CA 1
ATOM 847 C C . VAL A 1 103 ? -1.465 10.696 -5.602 1.00 91.44 103 VAL A C 1
ATOM 849 O O . VAL A 1 103 ? -0.273 11.016 -5.615 1.00 91.44 103 VAL A O 1
ATOM 852 N N . ALA A 1 104 ? -1.865 9.427 -5.654 1.00 90.50 104 ALA A N 1
ATOM 853 C CA . ALA A 1 104 ? -0.936 8.314 -5.792 1.00 90.50 104 ALA A CA 1
ATOM 854 C C . ALA A 1 104 ? -0.612 8.083 -7.268 1.00 90.50 104 ALA A C 1
ATOM 856 O O . ALA A 1 104 ? -1.514 8.072 -8.103 1.00 90.50 104 ALA A O 1
ATOM 857 N N . ASN A 1 105 ? 0.660 7.839 -7.588 1.00 92.06 105 ASN A N 1
ATOM 858 C CA . ASN A 1 105 ? 1.063 7.427 -8.932 1.00 92.06 105 ASN A CA 1
ATOM 859 C C . ASN A 1 105 ? 1.366 5.934 -8.914 1.00 92.06 105 ASN A C 1
ATOM 861 O O . ASN A 1 105 ? 2.218 5.469 -8.152 1.00 92.06 105 ASN A O 1
ATOM 865 N N . VAL A 1 106 ? 0.642 5.197 -9.744 1.00 92.12 106 VAL A N 1
ATOM 866 C CA . VAL A 1 106 ? 0.673 3.743 -9.820 1.00 92.12 106 VAL A CA 1
ATOM 867 C C . VAL A 1 106 ? 1.237 3.349 -11.173 1.00 92.12 106 VAL A C 1
ATOM 869 O O . VAL A 1 106 ? 0.678 3.675 -12.214 1.00 92.12 106 VAL A O 1
ATOM 872 N N . TYR A 1 107 ? 2.351 2.632 -11.151 1.00 94.31 107 TYR A N 1
ATOM 873 C CA . TYR A 1 107 ? 2.979 2.059 -12.333 1.00 94.31 107 TYR A CA 1
ATOM 874 C C . TYR A 1 107 ? 2.524 0.618 -12.505 1.00 94.31 107 TYR A C 1
ATOM 876 O O . TYR A 1 107 ? 2.405 -0.111 -11.520 1.00 94.31 107 TYR A O 1
ATOM 884 N N . ILE A 1 108 ? 2.266 0.234 -13.751 1.00 94.38 108 ILE A N 1
ATOM 885 C CA . ILE A 1 108 ? 1.691 -1.052 -14.139 1.00 94.38 108 ILE A CA 1
ATOM 886 C C . ILE A 1 108 ? 2.763 -1.854 -14.869 1.00 94.38 108 ILE A C 1
ATOM 888 O O . ILE A 1 108 ? 3.410 -1.339 -15.781 1.00 94.38 108 ILE A O 1
ATOM 892 N N . PHE A 1 109 ? 2.926 -3.115 -14.492 1.00 96.00 109 PHE A N 1
ATOM 893 C CA . PHE A 1 109 ? 3.889 -4.041 -15.072 1.00 96.00 109 PHE A CA 1
ATOM 894 C C . PHE A 1 109 ? 3.199 -5.319 -15.545 1.00 96.00 109 PHE A C 1
ATOM 896 O O . PHE A 1 109 ? 2.184 -5.742 -14.984 1.00 96.00 109 PHE A O 1
ATOM 903 N N . GLU A 1 110 ? 3.789 -5.962 -16.548 1.00 94.94 110 GLU A N 1
ATOM 904 C CA . GLU A 1 110 ? 3.462 -7.344 -16.893 1.00 94.94 110 GLU A CA 1
ATOM 905 C C . GLU A 1 110 ? 4.082 -8.301 -15.869 1.00 94.94 110 GLU A C 1
ATOM 907 O O . GLU A 1 110 ? 5.249 -8.167 -15.491 1.00 94.94 110 GLU A O 1
ATOM 912 N N . ASP A 1 111 ? 3.307 -9.293 -15.441 1.00 93.81 111 ASP A N 1
ATOM 913 C CA . ASP A 1 111 ? 3.719 -10.292 -14.449 1.00 93.81 111 ASP A CA 1
ATOM 914 C C . ASP A 1 111 ? 4.906 -11.161 -14.882 1.00 93.81 111 ASP A C 1
ATOM 916 O O . ASP A 1 111 ? 5.682 -11.578 -14.028 1.00 93.81 111 ASP A O 1
ATOM 920 N N . ARG A 1 112 ? 5.100 -11.393 -16.187 1.00 94.81 112 ARG A N 1
ATOM 921 C CA . ARG A 1 112 ? 6.173 -12.250 -16.732 1.00 94.81 112 ARG A CA 1
ATOM 922 C C . ARG A 1 112 ? 7.591 -11.862 -16.301 1.00 94.81 112 ARG A C 1
ATOM 924 O O . ARG A 1 112 ? 8.490 -12.693 -16.370 1.00 94.81 112 ARG A O 1
ATOM 931 N N . HIS A 1 113 ? 7.799 -10.614 -15.882 1.00 94.00 113 HIS A N 1
ATOM 932 C CA . HIS A 1 113 ? 9.096 -10.117 -15.412 1.00 94.00 113 HIS A CA 1
ATOM 933 C C . HIS A 1 113 ? 9.325 -10.341 -13.913 1.00 94.00 113 HIS A C 1
ATOM 935 O O . HIS A 1 113 ? 10.389 -10.004 -13.398 1.00 94.00 113 HIS A O 1
ATOM 941 N N . PHE A 1 114 ? 8.335 -10.879 -13.201 1.00 95.88 114 PHE A N 1
ATOM 942 C CA . PHE A 1 114 ? 8.351 -11.011 -11.755 1.00 95.88 114 PHE A CA 1
ATOM 943 C C . PHE A 1 114 ? 8.216 -12.469 -11.329 1.00 95.88 114 PHE A C 1
ATOM 945 O O . PHE A 1 114 ? 7.501 -13.270 -11.923 1.00 95.88 114 PHE A O 1
ATOM 952 N N . THR A 1 115 ? 8.898 -12.806 -10.241 1.00 94.56 115 THR A N 1
ATOM 953 C CA . THR A 1 115 ? 8.748 -14.080 -9.542 1.00 94.56 115 THR A CA 1
ATOM 954 C C . THR A 1 115 ? 7.979 -13.847 -8.252 1.00 94.56 115 THR A C 1
ATOM 956 O O . THR A 1 115 ? 8.336 -12.963 -7.470 1.00 94.56 115 THR A O 1
ATOM 959 N N . LYS A 1 116 ? 6.943 -14.654 -8.017 1.00 92.19 116 LYS A N 1
ATOM 960 C CA . LYS A 1 116 ? 6.205 -14.649 -6.754 1.00 92.19 116 LYS A CA 1
ATOM 961 C C . LYS A 1 116 ? 7.023 -15.341 -5.662 1.00 92.19 116 LYS A C 1
ATOM 963 O O . LYS A 1 116 ? 7.545 -16.436 -5.874 1.00 92.19 116 LYS A O 1
ATOM 968 N N . THR A 1 117 ? 7.152 -14.710 -4.504 1.00 87.81 117 THR A N 1
ATOM 969 C CA . THR A 1 117 ? 7.873 -15.244 -3.345 1.00 87.81 117 THR A CA 1
ATOM 970 C C . THR A 1 117 ? 6.936 -16.083 -2.463 1.00 87.81 117 THR A C 1
ATOM 972 O O . THR A 1 117 ? 5.710 -15.991 -2.579 1.00 87.81 117 THR A O 1
ATOM 975 N N . PRO A 1 118 ? 7.475 -16.887 -1.525 1.00 84.56 118 PRO A N 1
ATOM 976 C CA . PRO A 1 118 ? 6.660 -17.610 -0.543 1.00 84.56 118 PRO A CA 1
ATOM 977 C C . PRO A 1 118 ? 5.808 -16.711 0.369 1.00 84.56 118 PRO A C 1
ATOM 979 O O . PRO A 1 118 ? 4.840 -17.187 0.955 1.00 84.56 118 PRO A O 1
ATOM 982 N N . SER A 1 119 ? 6.152 -15.425 0.495 1.00 79.31 119 SER A N 1
ATOM 983 C CA . SER A 1 119 ? 5.391 -14.423 1.253 1.00 79.31 119 SER A CA 1
ATOM 984 C C . SER A 1 119 ? 4.307 -13.722 0.425 1.00 79.31 119 SER A C 1
ATOM 986 O O . SER A 1 119 ? 3.730 -12.746 0.891 1.00 79.31 119 SER A O 1
ATOM 988 N N . ASN A 1 120 ? 4.014 -14.235 -0.775 1.00 79.69 120 ASN A N 1
ATOM 989 C CA . ASN A 1 120 ? 3.124 -13.673 -1.795 1.00 79.69 120 ASN A CA 1
ATOM 990 C C . ASN A 1 120 ? 3.603 -12.398 -2.505 1.00 79.69 120 ASN A C 1
ATOM 992 O O . ASN A 1 120 ? 3.007 -12.055 -3.517 1.00 79.69 120 ASN A O 1
ATOM 996 N N . GLU A 1 121 ? 4.718 -11.793 -2.095 1.00 84.06 121 GLU A N 1
ATOM 997 C CA . GLU A 1 121 ? 5.293 -10.630 -2.780 1.00 84.06 121 GLU A CA 1
ATOM 998 C C . GLU A 1 121 ? 5.764 -10.971 -4.207 1.00 84.06 121 GLU A C 1
ATOM 1000 O O . GLU A 1 121 ? 6.196 -12.092 -4.489 1.00 84.06 121 GLU A O 1
ATOM 1005 N N . TYR A 1 122 ? 5.771 -9.986 -5.110 1.00 92.56 122 TYR A N 1
ATOM 1006 C CA . TYR A 1 122 ? 6.315 -10.143 -6.461 1.00 92.56 122 TYR A CA 1
ATOM 1007 C C . TYR A 1 122 ? 7.619 -9.363 -6.611 1.00 92.56 122 TYR A C 1
ATOM 1009 O O . TYR A 1 122 ? 7.677 -8.151 -6.387 1.00 92.56 122 TYR A O 1
ATOM 1017 N N . ILE A 1 123 ? 8.682 -10.057 -7.023 1.00 94.00 123 ILE A N 1
ATOM 1018 C CA . ILE A 1 123 ? 10.017 -9.467 -7.157 1.00 94.00 123 ILE A CA 1
ATOM 1019 C C . ILE A 1 123 ? 10.603 -9.639 -8.554 1.00 94.00 123 ILE A C 1
ATOM 1021 O O . ILE A 1 123 ? 10.421 -10.670 -9.194 1.00 94.00 123 ILE A O 1
ATOM 1025 N N . SER A 1 124 ? 11.390 -8.658 -8.983 1.00 95.81 124 SER A N 1
ATOM 1026 C CA . SER A 1 124 ? 12.332 -8.794 -10.093 1.00 95.81 124 SER A CA 1
ATOM 1027 C C . SER A 1 124 ? 13.756 -8.479 -9.632 1.00 95.81 124 SER A C 1
ATOM 1029 O O . SER A 1 124 ? 13.976 -7.611 -8.783 1.00 95.81 124 SER A O 1
ATOM 1031 N N . ARG A 1 125 ? 14.729 -9.207 -10.189 1.00 95.31 125 ARG A N 1
ATOM 1032 C CA . ARG A 1 125 ? 16.174 -8.963 -10.013 1.00 95.31 125 ARG A CA 1
ATOM 1033 C C . ARG A 1 125 ? 16.787 -8.201 -11.180 1.00 95.31 125 ARG A C 1
ATOM 1035 O O . ARG A 1 125 ? 17.969 -7.876 -11.143 1.00 95.31 125 ARG A O 1
ATOM 1042 N N . GLU A 1 126 ? 15.984 -7.907 -12.190 1.00 96.12 126 GLU A N 1
ATOM 1043 C CA . GLU A 1 126 ? 16.392 -7.207 -13.396 1.00 96.12 126 GLU A CA 1
ATOM 1044 C C . GLU A 1 126 ? 15.619 -5.889 -13.514 1.00 96.12 126 GLU A C 1
ATOM 1046 O O . GLU A 1 126 ? 14.544 -5.744 -12.921 1.00 96.12 126 GLU A O 1
ATOM 1051 N N . PRO A 1 127 ? 16.149 -4.899 -14.246 1.00 97.00 127 PRO A N 1
ATOM 1052 C CA . PRO A 1 127 ? 15.383 -3.715 -14.598 1.00 97.00 127 PRO A CA 1
ATOM 1053 C C . PRO A 1 127 ? 14.119 -4.083 -15.374 1.00 97.00 127 PRO A C 1
ATOM 1055 O O . PRO A 1 127 ? 14.168 -4.889 -16.300 1.00 97.00 127 PRO A O 1
ATOM 1058 N N . VAL A 1 128 ? 12.991 -3.471 -15.014 1.00 97.31 128 VAL A N 1
ATOM 1059 C CA . VAL A 1 128 ? 11.709 -3.700 -15.692 1.00 97.31 128 VAL A CA 1
ATOM 1060 C C . VAL A 1 128 ? 11.092 -2.366 -16.072 1.00 97.31 128 VAL A C 1
ATOM 1062 O O . VAL A 1 128 ? 11.029 -1.439 -15.260 1.00 97.31 128 VAL A O 1
ATOM 1065 N N . GLU A 1 129 ? 10.633 -2.267 -17.313 1.00 97.06 129 GLU A N 1
ATOM 1066 C CA . GLU A 1 129 ? 9.888 -1.110 -17.786 1.00 97.06 129 GLU A CA 1
ATOM 1067 C C . GLU A 1 129 ? 8.394 -1.274 -17.491 1.00 97.06 129 GLU A C 1
ATOM 1069 O O . GLU A 1 129 ? 7.797 -2.320 -17.749 1.00 97.06 129 GLU A O 1
ATOM 1074 N N . ALA A 1 130 ? 7.786 -0.239 -16.916 1.00 97.00 130 ALA A N 1
ATOM 1075 C CA . ALA A 1 130 ? 6.350 -0.207 -16.698 1.00 97.00 130 ALA A CA 1
ATOM 1076 C C . ALA A 1 130 ? 5.616 -0.041 -18.037 1.00 97.00 130 ALA A C 1
ATOM 1078 O O . ALA A 1 130 ? 5.876 0.903 -18.788 1.00 97.00 130 ALA A O 1
ATOM 1079 N N . VAL A 1 131 ? 4.638 -0.909 -18.299 1.00 96.50 131 VAL A N 1
ATOM 1080 C CA . VAL A 1 131 ? 3.787 -0.845 -19.498 1.00 96.50 131 VAL A CA 1
ATOM 1081 C C . VAL A 1 131 ? 2.779 0.302 -19.437 1.00 96.50 131 VAL A C 1
ATOM 1083 O O . VAL A 1 131 ? 2.286 0.764 -20.464 1.00 96.50 131 VAL A O 1
ATOM 1086 N N . GLY A 1 132 ? 2.503 0.811 -18.235 1.00 94.75 132 GLY A N 1
ATOM 1087 C CA . GLY A 1 132 ? 1.586 1.920 -18.017 1.00 94.75 132 GLY A CA 1
ATOM 1088 C C . GLY A 1 132 ? 1.832 2.642 -16.700 1.00 94.75 132 GLY A C 1
ATOM 1089 O O . GLY A 1 132 ? 2.564 2.173 -15.828 1.00 94.75 132 GLY A O 1
ATOM 1090 N N . SER A 1 133 ? 1.211 3.807 -16.565 1.00 94.12 133 SER A N 1
ATOM 1091 C CA . SER A 1 133 ? 1.198 4.579 -15.327 1.00 94.12 133 SER A CA 1
ATOM 1092 C C . SER A 1 133 ? -0.098 5.369 -15.233 1.00 94.12 133 SER A C 1
ATOM 1094 O O . SER A 1 133 ? -0.471 6.032 -16.200 1.00 94.12 133 SER A O 1
ATOM 1096 N N . GLU A 1 134 ? -0.733 5.338 -14.071 1.00 91.75 134 GLU A N 1
ATOM 1097 C CA . GLU A 1 134 ? -1.963 6.069 -13.776 1.00 91.75 134 GLU A CA 1
ATOM 1098 C C . GLU A 1 134 ? -1.792 6.862 -12.476 1.00 91.75 134 GLU A C 1
ATOM 1100 O O . GLU A 1 134 ? -1.050 6.460 -11.576 1.00 91.75 134 GLU A O 1
ATOM 1105 N N . SER A 1 135 ? -2.474 8.001 -12.382 1.00 91.75 135 SER A N 1
ATOM 1106 C CA . SER A 1 135 ? -2.518 8.817 -11.171 1.00 91.75 135 SER A CA 1
ATOM 1107 C C . SER A 1 135 ? -3.938 8.795 -10.630 1.00 91.75 135 SER A C 1
ATOM 1109 O O . SER A 1 135 ? -4.871 9.115 -11.362 1.00 91.75 135 SER A O 1
ATOM 1111 N N . TYR A 1 136 ? -4.096 8.450 -9.357 1.00 89.88 136 TYR A N 1
ATOM 1112 C CA . TYR A 1 136 ? -5.404 8.375 -8.716 1.00 89.88 136 TYR A CA 1
ATOM 1113 C C . TYR A 1 136 ? -5.476 9.339 -7.544 1.00 89.88 136 TYR A C 1
ATOM 1115 O O . TYR A 1 136 ? -4.603 9.340 -6.671 1.00 89.88 136 TYR A O 1
ATOM 1123 N N . ALA A 1 137 ? -6.547 10.125 -7.500 1.00 91.62 137 ALA A N 1
ATOM 1124 C CA . ALA A 1 137 ? -6.902 10.863 -6.298 1.00 91.62 137 ALA A CA 1
ATOM 1125 C C . ALA A 1 137 ? -7.431 9.894 -5.231 1.00 91.62 137 ALA A C 1
ATOM 1127 O O . ALA A 1 137 ? -8.104 8.910 -5.552 1.00 91.62 137 ALA A O 1
ATOM 1128 N N . MET A 1 138 ? -7.183 10.193 -3.956 1.00 90.31 138 MET A N 1
ATOM 1129 C CA . MET A 1 138 ? -7.606 9.337 -2.843 1.00 90.31 138 MET A CA 1
ATOM 1130 C C . MET A 1 138 ? -9.094 8.915 -2.871 1.00 90.31 138 MET A C 1
ATOM 1132 O O . MET A 1 138 ? -9.381 7.744 -2.636 1.00 90.31 138 MET A O 1
ATOM 1136 N N . PRO A 1 139 ? -10.076 9.770 -3.216 1.00 90.19 139 PRO A N 1
ATOM 1137 C CA . PRO A 1 139 ? -11.470 9.320 -3.296 1.00 90.19 139 PRO A CA 1
ATOM 1138 C C . PRO A 1 139 ? -11.700 8.212 -4.334 1.00 90.19 139 PRO A C 1
ATOM 1140 O O . PRO A 1 139 ? -12.513 7.308 -4.130 1.00 90.19 139 PRO A O 1
ATOM 1143 N N . GLU A 1 140 ? -10.967 8.254 -5.448 1.00 90.12 140 GLU A N 1
ATOM 1144 C CA . GLU A 1 140 ? -11.055 7.240 -6.496 1.00 90.12 140 GLU A CA 1
ATOM 1145 C C . GLU A 1 140 ? -10.471 5.907 -6.026 1.00 90.12 140 GLU A C 1
ATOM 1147 O O . GLU A 1 140 ? -11.105 4.867 -6.194 1.00 90.12 140 GLU A O 1
ATOM 1152 N N . ILE A 1 141 ? -9.307 5.973 -5.381 1.00 86.88 141 ILE A N 1
ATOM 1153 C CA . ILE A 1 141 ? -8.626 4.875 -4.687 1.00 86.88 141 ILE A CA 1
ATOM 1154 C C . ILE A 1 141 ? -9.590 4.157 -3.734 1.00 86.88 141 ILE A C 1
ATOM 1156 O O . ILE A 1 141 ? -9.829 2.954 -3.859 1.00 86.88 141 ILE A O 1
ATOM 1160 N N . LEU A 1 142 ? -10.202 4.912 -2.817 1.00 88.69 142 LEU A N 1
ATOM 1161 C CA . LEU A 1 142 ? -11.097 4.368 -1.796 1.00 88.69 142 LEU A CA 1
ATOM 1162 C C . LEU A 1 142 ? -12.306 3.663 -2.422 1.00 88.69 142 LEU A C 1
ATOM 1164 O O . LEU A 1 142 ? -12.659 2.548 -2.032 1.00 88.69 142 LEU A O 1
ATOM 1168 N N . ARG A 1 143 ? -12.918 4.287 -3.437 1.00 88.00 143 ARG A N 1
ATOM 1169 C CA . ARG A 1 143 ? -14.072 3.726 -4.149 1.00 88.00 143 ARG A CA 1
ATOM 1170 C C . ARG A 1 143 ? -13.702 2.466 -4.925 1.00 88.00 143 ARG A C 1
ATOM 1172 O O . ARG A 1 143 ? -14.371 1.447 -4.778 1.00 88.00 143 ARG A O 1
ATOM 1179 N N . ARG A 1 144 ? -12.660 2.535 -5.756 1.00 83.00 144 ARG A N 1
ATOM 1180 C CA . ARG A 1 144 ? -12.260 1.454 -6.668 1.00 83.00 144 ARG A CA 1
ATOM 1181 C C . ARG A 1 144 ? -11.873 0.186 -5.913 1.00 83.00 144 ARG A C 1
ATOM 1183 O O . ARG A 1 144 ? -12.072 -0.907 -6.436 1.00 83.00 144 ARG A O 1
ATOM 1190 N N . TRP A 1 145 ? -11.350 0.326 -4.697 1.00 79.75 145 TRP A N 1
ATOM 1191 C CA . TRP A 1 145 ? -10.821 -0.802 -3.923 1.00 79.75 145 TRP A CA 1
ATOM 1192 C C . TRP A 1 145 ? -11.690 -1.189 -2.736 1.00 79.75 145 TRP A C 1
ATOM 1194 O O . TRP A 1 145 ? -11.298 -2.037 -1.937 1.00 79.75 145 TRP A O 1
ATOM 1204 N N . GLY A 1 146 ? -12.885 -0.601 -2.634 1.00 86.06 146 GLY A N 1
ATOM 1205 C CA . GLY A 1 146 ? -13.820 -0.910 -1.560 1.00 86.06 146 GLY A CA 1
ATOM 1206 C C . GLY A 1 146 ? -13.199 -0.667 -0.187 1.00 86.06 146 GLY A C 1
ATOM 1207 O O . GLY A 1 146 ? -13.380 -1.482 0.711 1.00 86.06 146 GLY A O 1
ATOM 1208 N N . ILE A 1 147 ? -12.438 0.415 -0.038 1.00 87.25 147 ILE A N 1
ATOM 1209 C CA . ILE A 1 147 ? -11.823 0.810 1.228 1.00 87.25 147 ILE A CA 1
ATOM 1210 C C . ILE A 1 147 ? -12.740 1.828 1.893 1.00 87.25 147 ILE A C 1
ATOM 1212 O O . ILE A 1 147 ? -13.129 2.821 1.274 1.00 87.25 147 ILE A O 1
ATOM 1216 N N . GLN A 1 148 ? -13.069 1.599 3.159 1.00 90.38 148 GLN A N 1
ATOM 1217 C CA . GLN A 1 148 ? -13.687 2.621 3.993 1.00 90.38 148 GLN A CA 1
ATOM 1218 C C . GLN A 1 148 ? -12.598 3.367 4.755 1.00 90.38 148 GLN A C 1
ATOM 1220 O O . GLN A 1 148 ? -11.852 2.768 5.531 1.00 90.38 148 GLN A O 1
ATOM 1225 N N . LEU A 1 149 ? -12.511 4.674 4.530 1.00 91.44 149 LEU A N 1
ATOM 1226 C CA . LEU A 1 149 ? -11.668 5.554 5.327 1.00 91.44 149 LEU A CA 1
ATOM 1227 C C . LEU A 1 149 ? -12.469 6.043 6.536 1.00 91.44 149 LEU A C 1
ATOM 1229 O O . LEU A 1 149 ? -13.582 6.538 6.373 1.00 91.44 149 LEU A O 1
ATOM 1233 N N . VAL A 1 150 ? -11.908 5.891 7.733 1.00 92.19 150 VAL A N 1
ATOM 1234 C CA . VAL A 1 150 ? -12.534 6.298 8.995 1.00 92.19 150 VAL A CA 1
ATOM 1235 C C . VAL A 1 150 ? -11.608 7.268 9.718 1.00 92.19 150 VAL A C 1
ATOM 1237 O O . VAL A 1 150 ? -10.463 6.940 10.030 1.00 92.19 150 VAL A O 1
ATOM 1240 N N . PHE A 1 151 ? -12.105 8.468 9.999 1.00 93.19 151 PHE A N 1
ATOM 1241 C CA . PHE A 1 151 ? -11.347 9.486 10.717 1.00 93.19 151 PHE A CA 1
ATOM 1242 C C . PHE A 1 151 ? -11.594 9.386 12.223 1.00 93.19 151 PHE A C 1
ATOM 1244 O O . PHE A 1 151 ? -12.730 9.487 12.688 1.00 93.19 151 PHE A O 1
ATOM 1251 N N . VAL A 1 152 ? -10.523 9.223 12.996 1.00 94.38 152 VAL A N 1
ATOM 1252 C CA . VAL A 1 152 ? -10.557 9.104 14.462 1.00 94.38 152 VAL A CA 1
ATOM 1253 C C . VAL A 1 152 ? -9.743 10.206 15.127 1.00 94.38 152 VAL A C 1
ATOM 1255 O O . VAL A 1 152 ? -8.886 10.820 14.498 1.00 94.38 152 VAL A O 1
ATOM 1258 N N . ASP A 1 153 ? -9.998 10.478 16.404 1.00 94.12 153 ASP A N 1
ATOM 1259 C CA . ASP A 1 153 ? -9.281 11.545 17.116 1.00 94.12 153 ASP A CA 1
ATOM 1260 C C . ASP A 1 153 ? -7.798 11.203 17.335 1.00 94.12 153 ASP A C 1
ATOM 1262 O O . ASP A 1 153 ? -6.943 12.083 17.271 1.00 94.12 153 ASP A O 1
ATOM 1266 N N . SER A 1 154 ? -7.485 9.922 17.561 1.00 94.38 154 SER A N 1
ATOM 1267 C CA . SER A 1 154 ? -6.116 9.442 17.762 1.00 94.38 154 SER A CA 1
ATOM 1268 C C . SER A 1 154 ? -5.969 7.978 17.347 1.00 94.38 154 SER A C 1
ATOM 1270 O O . SER A 1 154 ? -6.527 7.075 17.972 1.00 94.38 154 SER A O 1
ATOM 1272 N N . VAL A 1 155 ? -5.178 7.735 16.302 1.00 94.19 155 VAL A N 1
ATOM 1273 C CA . VAL A 1 155 ? -4.790 6.393 15.842 1.00 94.19 155 VAL A CA 1
ATOM 1274 C C . VAL A 1 155 ? -3.995 5.625 16.909 1.00 94.19 155 VAL A C 1
ATOM 1276 O O . VAL A 1 155 ? -4.315 4.458 17.134 1.00 94.19 155 VAL A O 1
ATOM 1279 N N . PRO A 1 156 ? -3.007 6.219 17.614 1.00 93.69 156 PRO A N 1
ATOM 1280 C CA . PRO A 1 156 ? -2.336 5.536 18.722 1.00 93.69 156 PRO A CA 1
ATOM 1281 C C . PRO A 1 156 ? -3.294 5.087 19.832 1.00 93.69 156 PRO A C 1
ATOM 1283 O O . PRO A 1 156 ? -3.162 3.977 20.346 1.00 93.69 156 PRO A O 1
ATOM 1286 N N . GLU A 1 157 ? -4.279 5.917 20.181 1.00 93.06 157 GLU A N 1
ATOM 1287 C CA . GLU A 1 157 ? -5.257 5.560 21.212 1.00 93.06 157 GLU A CA 1
ATOM 1288 C C . GLU A 1 157 ? -6.201 4.455 20.727 1.00 93.06 157 GLU A C 1
ATOM 1290 O O . GLU A 1 157 ? -6.436 3.485 21.448 1.00 93.06 157 GLU A O 1
ATOM 1295 N N . LEU A 1 158 ? -6.660 4.527 19.472 1.00 91.81 158 LEU A N 1
ATOM 1296 C CA . LEU A 1 158 ? -7.427 3.443 18.860 1.00 91.81 158 LEU A CA 1
ATOM 1297 C C . LEU A 1 158 ? -6.639 2.126 18.870 1.00 91.81 158 LEU A C 1
ATOM 1299 O O . LEU A 1 158 ? -7.191 1.090 19.221 1.00 91.81 158 LEU A O 1
ATOM 1303 N N . SER A 1 159 ? -5.342 2.160 18.552 1.00 92.25 159 SER A N 1
ATOM 1304 C CA . SER A 1 159 ? -4.467 0.982 18.600 1.00 92.25 159 SER A CA 1
ATOM 1305 C C . SER A 1 159 ? -4.510 0.297 19.968 1.00 92.25 159 SER A C 1
ATOM 1307 O O . SER A 1 159 ? -4.595 -0.929 20.051 1.00 92.25 159 SER A O 1
ATOM 1309 N N . ARG A 1 160 ? -4.469 1.089 21.045 1.00 91.75 160 ARG A N 1
ATOM 1310 C CA . ARG A 1 160 ? -4.534 0.605 22.427 1.00 91.75 160 ARG A CA 1
ATOM 1311 C C . ARG A 1 160 ? -5.895 -0.019 22.735 1.00 91.75 160 ARG A C 1
ATOM 1313 O O . ARG A 1 160 ? -5.949 -1.081 23.348 1.00 91.75 160 ARG A O 1
ATOM 1320 N N . ILE A 1 161 ? -6.981 0.614 22.288 1.00 90.25 161 ILE A N 1
ATOM 1321 C CA . ILE A 1 161 ? -8.352 0.109 22.453 1.00 90.25 161 ILE A CA 1
ATOM 1322 C C . ILE A 1 161 ? -8.525 -1.232 21.729 1.00 90.25 161 ILE A C 1
ATOM 1324 O O . ILE A 1 161 ? -8.979 -2.192 22.345 1.00 90.25 161 ILE A O 1
ATOM 1328 N N . LEU A 1 162 ? -8.107 -1.319 20.462 1.00 88.19 162 LEU A N 1
ATOM 1329 C CA . LEU A 1 162 ? -8.197 -2.547 19.664 1.00 88.19 162 LEU A CA 1
ATOM 1330 C C . LEU A 1 162 ? -7.365 -3.681 20.274 1.00 88.19 162 LEU A C 1
ATOM 1332 O O . LEU A 1 162 ? -7.860 -4.796 20.402 1.00 88.19 162 LEU A O 1
ATOM 1336 N N . THR A 1 163 ? -6.148 -3.383 20.741 1.00 88.75 163 THR A N 1
ATOM 1337 C CA . THR A 1 163 ? -5.306 -4.366 21.447 1.00 88.75 163 THR A CA 1
ATOM 1338 C C . THR A 1 163 ? -6.005 -4.906 22.694 1.00 88.75 163 THR A C 1
ATOM 1340 O O . THR A 1 163 ? -6.053 -6.114 22.904 1.00 88.75 163 THR A O 1
ATOM 1343 N N . ASN A 1 164 ? -6.582 -4.023 23.516 1.00 88.44 164 ASN A N 1
ATOM 1344 C CA . ASN A 1 164 ? -7.294 -4.426 24.732 1.00 88.44 164 ASN A CA 1
ATOM 1345 C C . ASN A 1 164 ? -8.567 -5.228 24.433 1.00 88.44 164 ASN A C 1
ATOM 1347 O O . ASN A 1 164 ? -8.982 -6.038 25.257 1.00 88.44 164 ASN A O 1
ATOM 1351 N N . ALA A 1 165 ? -9.177 -5.002 23.270 1.00 83.88 165 ALA A N 1
ATOM 1352 C CA . ALA A 1 165 ? -10.329 -5.750 22.788 1.00 83.88 165 ALA A CA 1
ATOM 1353 C C . ALA A 1 165 ? -9.953 -7.090 22.126 1.00 83.88 165 ALA A C 1
ATOM 1355 O O . ALA A 1 165 ? -10.850 -7.836 21.750 1.00 83.88 165 ALA A O 1
ATOM 1356 N N . GLY A 1 166 ? -8.659 -7.411 21.984 1.00 83.75 166 GLY A N 1
ATOM 1357 C CA . GLY A 1 166 ? -8.204 -8.637 21.319 1.00 83.75 166 GLY A CA 1
ATOM 1358 C C . GLY A 1 166 ? -8.428 -8.636 19.806 1.00 83.75 166 G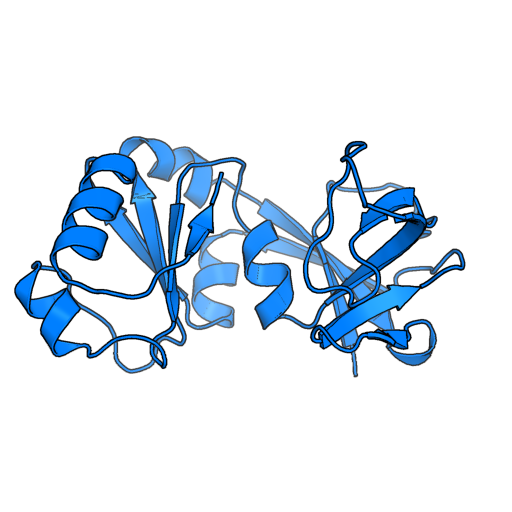LY A C 1
ATOM 1359 O O . GLY A 1 166 ? -8.522 -9.699 19.202 1.00 83.75 166 GLY A O 1
ATOM 1360 N N . VAL A 1 167 ? -8.536 -7.453 19.203 1.00 80.94 167 VAL A N 1
ATOM 1361 C CA . VAL A 1 167 ? -8.766 -7.289 17.770 1.00 80.94 167 VAL A CA 1
ATOM 1362 C C . VAL A 1 167 ? -7.446 -7.370 17.007 1.00 80.94 167 VAL A C 1
ATOM 1364 O O . VAL A 1 167 ? -6.501 -6.646 17.327 1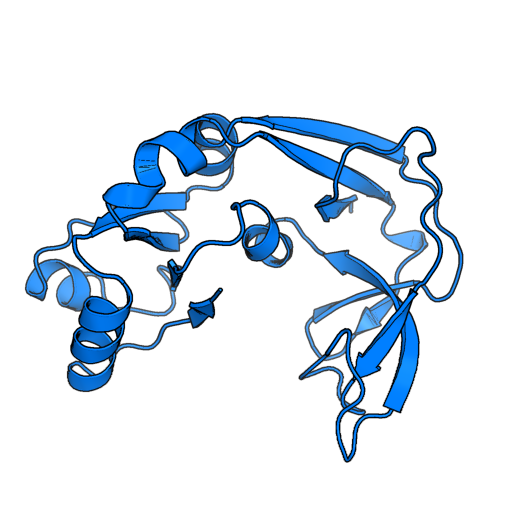.00 80.94 167 VAL A O 1
ATOM 1367 N N . ASP A 1 168 ? -7.411 -8.171 15.941 1.00 81.38 168 ASP A N 1
ATOM 1368 C CA . ASP A 1 168 ? -6.288 -8.215 15.006 1.00 81.38 168 ASP A CA 1
ATOM 1369 C C . ASP A 1 168 ? -6.308 -7.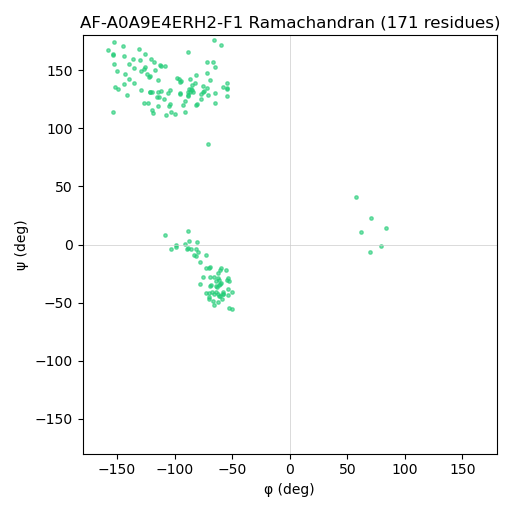015 14.047 1.00 81.38 168 ASP A C 1
ATOM 1371 O O . ASP A 1 168 ? -7.314 -6.695 13.408 1.00 81.38 168 ASP A O 1
ATOM 1375 N N . TYR A 1 169 ? -5.169 -6.330 13.928 1.00 83.44 169 TYR A N 1
ATOM 1376 C CA . TYR A 1 169 ? -5.016 -5.189 13.027 1.00 83.44 169 TYR A CA 1
ATOM 1377 C C . TYR A 1 169 ? -3.567 -4.989 12.570 1.00 83.44 169 TYR A C 1
ATOM 1379 O O . TYR A 1 169 ? -2.611 -5.483 13.166 1.00 83.44 169 TYR A O 1
ATOM 1387 N N . SER A 1 170 ? -3.393 -4.203 11.505 1.00 82.88 170 SER A N 1
ATOM 1388 C CA . SER A 1 170 ? -2.084 -3.775 11.003 1.00 82.88 170 SER A CA 1
ATOM 1389 C C . SER A 1 170 ? -1.837 -2.292 11.296 1.00 82.88 170 SER A C 1
ATOM 1391 O O . SER A 1 170 ? -2.471 -1.431 10.684 1.00 82.88 170 SER A O 1
ATOM 1393 N N . TYR A 1 171 ? -0.895 -1.984 12.195 1.00 83.88 171 TYR A N 1
ATOM 1394 C CA . TYR A 1 171 ? -0.434 -0.611 12.459 1.00 83.88 171 TYR A CA 1
ATOM 1395 C C . TYR A 1 171 ? 0.653 -0.189 11.468 1.00 83.88 171 TYR A C 1
ATOM 1397 O O . TYR A 1 171 ? 1.603 -0.939 11.233 1.00 83.88 171 TYR A O 1
ATOM 1405 N N . GLN A 1 172 ? 0.542 1.009 10.894 1.00 81.81 172 GLN A N 1
ATOM 1406 C CA . GLN A 1 172 ? 1.471 1.509 9.876 1.00 81.81 172 GLN A CA 1
ATOM 1407 C C . GLN A 1 172 ? 1.794 3.001 10.068 1.00 81.81 172 GLN A C 1
ATOM 1409 O O . GLN A 1 172 ? 1.010 3.750 10.659 1.00 81.81 172 GLN A O 1
ATOM 1414 N N . THR A 1 173 ? 2.957 3.407 9.549 1.00 68.88 173 THR A N 1
ATOM 1415 C CA . THR A 1 173 ? 3.533 4.764 9.587 1.00 68.88 173 THR A CA 1
ATOM 1416 C C . THR A 1 173 ? 4.024 5.208 8.216 1.00 68.88 173 THR A C 1
ATOM 1418 O O . THR A 1 173 ? 4.599 4.357 7.498 1.00 68.88 173 THR A O 1
#

Nearest PDB structures (foldseek):
  4axf-assembly1_A  TM=2.923E-01  e=5.935E+00  Arabidopsis thaliana

Secondary structure (DSSP, 8-state):
-EEEEEES--S--EE--EEEEE-TTSS-EESS--TTPEEEEEEEEB-HHHHGGGSS-S--EEEEETTSS-HHHHHHTT----TT-SEEEEEEGGGHHHHHT-EEEEEEEEGGG-EE-TTS-EEESS-EE-SEEEEEEHHHHHHHTTEEEEEES-HHHHHHHHHHTT---EEE-

Solvent-accessible surface area (backbone atoms only — not comparable to full-atom values): 9813 Å² total; per-residue (Å²): 111,74,28,33,36,68,49,78,92,63,96,62,55,66,43,66,38,40,73,34,20,24,40,98,67,53,80,44,76,34,85,54,90,53,94,89,40,49,77,48,52,42,30,74,37,22,48,73,82,67,42,54,80,58,61,56,74,93,47,60,32,37,40,34,45,53,90,58,51,62,68,68,59,44,42,73,74,72,43,88,76,67,87,85,33,55,29,41,37,36,29,34,50,91,47,45,69,63,46,63,69,34,67,37,32,39,32,30,30,65,42,91,69,44,48,73,45,92,58,70,46,28,36,19,77,54,71,47,64,42,82,43,74,51,77,40,46,35,69,55,52,31,60,79,62,28,41,42,82,41,74,36,94,44,41,73,58,48,51,53,53,37,53,75,68,71,51,66,68,47,80,48,99

Mean predicted aligned error: 5.89 Å

pLDDT: mean 88.17, std 7.11, range [66.81, 97.31]

Sequence (173 aa):
MHLYKVTAPLKSRLFNPTKFYRTQDFRSSSPRPKPGYISECLLYAGDFDEISNHLFPKIHRIRVRNSEISRSELSTLGYETDPEKRCFIFVNKGDETQIMAFVANVYIFEDRHFTKTPSNEYISREPVEAVGSESYAMPEILRRWGIQLVFVDSVPELSRILTNAGVDYSYQT

Foldseek 3Di:
DKWKDWDDDDPFQKDWFAKKWAAPQRQDIGNDDDPRTDIARKDWTAPPVVCLQVQFDQFKKKKDAPVQDDQVLCVVVVDDDDPQAGIEIEGAPVCVVVGQADKIKMFMFDLVQWDQGSNRITIHRGIGGGPDIDIDGNVRSCVVRRYHYHHDNDSVVVVVVCVVSVGDIDIGD